Protein AF-S5ZYZ7-F1 (afdb_monomer)

Sequence (174 aa):
MQLLLIIIGGICSALFLYRSWHKNTEGIKLSDGTSETPDALNGMIEMQEYFFSEIQKGKKAVKFMHLFYQQDIMMIQSIFQSNGIPYKIENNHLPSVLTGYCVYGFNHADFYILRENYDEALNIVKEYAERKKSFENSKNPAKKIGDLITIITAAGYIPDKDETSGIVIFKPED

pLDDT: mean 76.08, std 17.2, range [34.19, 96.88]

Radius of gyration: 24.48 Å; Cα contacts (8 Å, |Δi|>4): 205; chains: 1; bounding box: 78×45×49 Å

Foldseek 3Di:
DVVVVVVVVVVVVVVVVVVVVVVPVPPPPPPPPPDDDPPVCVPQPPLQVVQVVVVVVVFDKFFWKKALALVLVVVLSVVCSVVSWRKDKDPSCLSVVDPDAADQDDRIIIIMTTPVCRVVSVVSVVVVQVVVLVVVCVVPVVDPQPACEAEDEDDDDDDDPPDRHRMYTYDGDD

Organism: NCBI:txid1291379

Solvent-accessible surface area (backbone atoms only — not comparable to full-atom values): 10142 Å² total; per-residue (Å²): 115,69,69,59,54,52,51,51,52,51,51,54,51,51,53,50,51,50,53,51,47,60,65,59,67,64,56,84,76,70,77,88,77,79,71,90,63,74,71,74,59,72,70,62,73,53,38,43,59,53,32,52,56,44,42,75,74,68,49,55,75,37,68,39,36,41,35,26,43,52,68,57,49,56,50,50,52,53,51,31,56,77,69,71,48,36,33,46,74,44,52,70,64,34,11,70,76,50,67,54,62,61,58,99,78,83,32,43,21,43,36,30,31,45,56,89,49,44,69,61,52,50,52,54,52,49,52,51,48,53,53,51,52,53,56,51,39,74,75,39,76,87,58,81,73,58,58,52,64,42,82,45,80,65,98,72,86,71,75,52,98,86,45,59,44,52,29,38,36,42,51,76,84,131

Secondary structure (DSSP, 8-state):
-HHHHHHHHHHHHHHHHHHHHHHHSS------S--S-GGGTTTS--HHHHHHHHHHTTPPEEEEEEE--HHHHHHHHHHHHHTT--EEEESTTHHHHS-SS--SS---EEEEEEGGGHHHHHHHHHHHHHHHHHHHHHH-TT-----SEEEEESS-----TT---SEEEEEPP-

Nearest PDB structures (foldseek):
  2hfv-assembly1_A  TM=7.185E-01  e=4.515E-01  Pseudomonas aeruginosa
  1yz6-assembly1_A  TM=4.630E-01  e=8.603E-01  Pyrococcus abyssi
  2ctk-assembly1_A  TM=4.739E-01  e=1.989E+00  Homo sapiens
  8om5-assembly1_B  TM=1.442E-01  e=9.346E+00  Homo sapiens

Structure (mmCIF, N/CA/C/O backbone):
data_AF-S5ZYZ7-F1
#
_entry.id   AF-S5ZYZ7-F1
#
loop_
_atom_site.group_PDB
_atom_site.id
_atom_site.type_symbol
_atom_site.label_atom_id
_atom_site.label_alt_id
_atom_site.label_comp_id
_atom_site.label_asym_id
_atom_site.label_entity_id
_atom_site.label_seq_id
_atom_site.pdbx_PDB_ins_code
_atom_site.Cartn_x
_atom_site.Cartn_y
_atom_site.Cartn_z
_atom_site.occupancy
_atom_site.B_iso_or_equiv
_atom_site.auth_seq_id
_atom_site.auth_comp_id
_atom_site.auth_asym_id
_atom_site.auth_atom_id
_atom_site.pdbx_PDB_model_num
ATOM 1 N N . MET A 1 1 ? 66.389 21.555 -15.388 1.00 60.38 1 MET A N 1
ATOM 2 C CA . MET A 1 1 ? 65.064 21.993 -15.889 1.00 60.38 1 MET A CA 1
ATOM 3 C C . MET A 1 1 ? 63.949 20.992 -15.563 1.00 60.38 1 MET A C 1
ATOM 5 O O . MET A 1 1 ? 62.948 21.409 -15.004 1.00 60.38 1 MET A O 1
ATOM 9 N N . GLN A 1 2 ? 64.127 19.684 -15.807 1.00 63.28 2 GLN A N 1
ATOM 10 C CA . GLN A 1 2 ? 63.120 18.650 -15.480 1.00 63.28 2 GLN A CA 1
ATOM 11 C C . GLN A 1 2 ? 62.782 18.533 -13.979 1.00 63.28 2 GLN A C 1
ATOM 13 O O . GLN A 1 2 ? 61.612 18.417 -13.634 1.00 63.28 2 GLN A O 1
ATOM 18 N N . LEU A 1 3 ? 63.771 18.645 -13.082 1.00 65.94 3 LEU A N 1
ATOM 19 C CA . LEU A 1 3 ? 63.537 18.553 -11.630 1.00 65.94 3 LEU A CA 1
ATOM 20 C C . LEU A 1 3 ? 62.622 19.677 -11.101 1.00 65.94 3 LEU A C 1
ATOM 22 O O . LEU A 1 3 ? 61.795 19.453 -10.224 1.00 65.94 3 LEU A O 1
ATOM 26 N N . LEU A 1 4 ? 62.739 20.878 -11.677 1.00 67.31 4 LEU A N 1
ATOM 27 C CA . LEU A 1 4 ? 61.956 22.050 -11.279 1.00 67.31 4 LEU A CA 1
ATOM 28 C C . LEU A 1 4 ? 60.476 21.893 -11.669 1.00 67.31 4 LEU A C 1
ATOM 30 O O . LEU A 1 4 ? 59.591 22.252 -10.901 1.00 67.31 4 LEU A O 1
ATOM 34 N N . LEU A 1 5 ? 60.210 21.298 -12.837 1.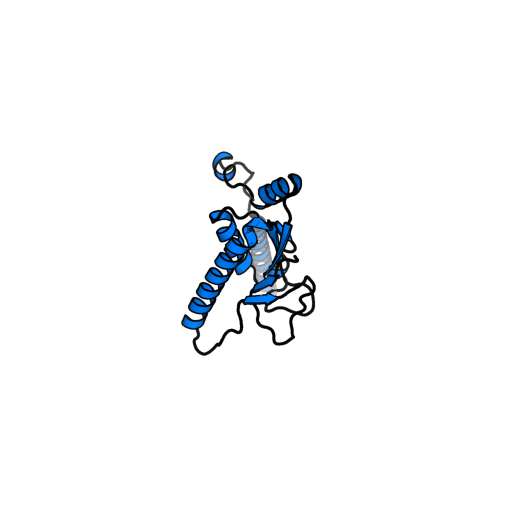00 67.00 5 LEU A N 1
ATOM 35 C CA . LEU A 1 5 ? 58.853 21.040 -13.330 1.00 67.00 5 LEU A CA 1
ATOM 36 C C . LEU A 1 5 ? 58.122 19.979 -12.496 1.00 67.00 5 LEU A C 1
ATOM 38 O O . LEU A 1 5 ? 56.925 20.115 -12.259 1.00 67.00 5 LEU A O 1
ATOM 42 N N . ILE A 1 6 ? 58.838 18.965 -11.998 1.00 73.31 6 ILE A N 1
ATOM 43 C CA . ILE A 1 6 ? 58.265 17.927 -11.124 1.00 73.31 6 ILE A CA 1
ATOM 44 C C . ILE A 1 6 ? 57.873 18.521 -9.765 1.00 73.31 6 ILE A C 1
ATOM 46 O O . ILE A 1 6 ? 56.785 18.243 -9.264 1.00 73.31 6 ILE A O 1
ATOM 50 N N . ILE A 1 7 ? 58.719 19.385 -9.196 1.00 74.75 7 ILE A N 1
ATOM 51 C CA . ILE A 1 7 ? 58.435 20.055 -7.919 1.00 74.75 7 ILE A CA 1
ATOM 52 C C . ILE A 1 7 ? 57.220 20.983 -8.058 1.00 74.75 7 ILE A C 1
ATOM 54 O O . ILE A 1 7 ? 56.316 20.937 -7.227 1.00 74.75 7 ILE A O 1
ATOM 58 N N . ILE A 1 8 ? 57.149 21.769 -9.138 1.00 74.94 8 ILE A N 1
ATOM 59 C CA . ILE A 1 8 ? 56.006 22.657 -9.404 1.00 74.94 8 ILE A CA 1
ATOM 60 C C . ILE A 1 8 ? 54.718 21.843 -9.609 1.00 74.94 8 ILE A C 1
ATOM 62 O O . ILE A 1 8 ? 53.693 22.166 -9.012 1.00 74.94 8 ILE A O 1
ATOM 66 N N . GLY A 1 9 ? 54.770 20.750 -10.377 1.00 76.06 9 GLY A N 1
ATOM 67 C CA . GLY A 1 9 ? 53.622 19.862 -10.582 1.00 76.06 9 GLY A CA 1
ATOM 68 C C . GLY A 1 9 ? 53.124 19.212 -9.286 1.00 76.06 9 GLY A C 1
ATOM 69 O O . GLY A 1 9 ? 51.914 19.147 -9.050 1.00 76.06 9 GLY A O 1
ATOM 70 N N . GLY A 1 10 ? 54.043 18.799 -8.409 1.00 76.56 10 GLY A N 1
ATOM 71 C CA . GLY A 1 10 ? 53.716 18.258 -7.088 1.00 76.56 10 GLY A CA 1
ATOM 72 C C . GLY A 1 10 ? 53.035 19.286 -6.183 1.00 76.56 10 GLY A C 1
ATOM 73 O O . GLY A 1 10 ? 52.007 18.986 -5.578 1.00 76.56 10 GLY A O 1
ATOM 74 N N . ILE A 1 11 ? 53.544 20.522 -6.155 1.00 81.44 11 ILE A N 1
ATOM 75 C CA . ILE A 1 11 ? 52.961 21.622 -5.371 1.00 81.44 11 ILE A CA 1
ATOM 76 C C . ILE A 1 11 ? 51.566 21.987 -5.894 1.00 81.44 11 ILE A C 1
ATOM 78 O O . ILE A 1 11 ? 50.637 22.136 -5.102 1.00 81.44 11 ILE A O 1
ATOM 82 N N . CYS A 1 12 ? 51.377 22.069 -7.214 1.00 79.38 12 CYS A N 1
ATOM 83 C CA . CYS A 1 12 ? 50.064 22.336 -7.804 1.00 79.38 12 CYS A CA 1
ATOM 84 C C . CYS A 1 12 ? 49.047 21.237 -7.468 1.00 79.38 12 CYS A C 1
ATOM 86 O O . CYS A 1 12 ? 47.905 21.545 -7.129 1.00 79.38 12 CYS A O 1
ATOM 88 N N . SER A 1 13 ? 49.468 19.972 -7.503 1.00 75.06 13 SER A N 1
ATOM 89 C CA . SER A 1 13 ? 48.609 18.828 -7.170 1.00 75.06 13 SER A CA 1
ATOM 90 C C . SER A 1 13 ? 48.228 18.820 -5.687 1.00 75.06 13 SER A C 1
ATOM 92 O O . SER A 1 13 ? 47.061 18.632 -5.350 1.00 75.06 13 SER A O 1
ATOM 94 N N . ALA A 1 14 ? 49.184 19.108 -4.797 1.00 79.19 14 ALA A N 1
ATOM 95 C CA . ALA A 1 14 ? 48.941 19.211 -3.361 1.00 79.19 14 ALA A CA 1
ATOM 96 C C . ALA A 1 14 ? 48.003 20.379 -3.014 1.00 79.19 14 ALA A C 1
ATOM 98 O O . ALA A 1 14 ? 47.083 20.210 -2.216 1.00 79.19 14 ALA A O 1
ATOM 99 N N . LEU A 1 15 ? 48.172 21.541 -3.655 1.00 81.00 15 LEU A N 1
ATOM 100 C CA . LEU A 1 15 ? 47.279 22.691 -3.479 1.00 81.00 15 LEU A CA 1
ATOM 101 C C . LEU A 1 15 ? 45.870 22.415 -4.014 1.00 81.00 15 LEU A C 1
ATOM 103 O O . LEU A 1 15 ? 44.890 22.842 -3.403 1.00 81.00 15 LEU A O 1
ATOM 107 N N . PHE A 1 16 ? 45.752 21.691 -5.129 1.00 77.00 16 PHE A N 1
ATOM 108 C CA . PHE A 1 16 ? 44.456 21.310 -5.686 1.00 77.00 16 PHE A CA 1
ATOM 109 C C . PHE A 1 16 ? 43.716 20.335 -4.765 1.00 77.00 16 PHE A C 1
ATOM 111 O O . PHE A 1 16 ? 42.540 20.547 -4.468 1.00 77.00 16 PHE A O 1
ATOM 118 N N . LEU A 1 17 ? 44.417 19.324 -4.242 1.00 75.62 17 LEU A N 1
ATOM 119 C CA . LEU A 1 17 ? 43.864 18.380 -3.271 1.00 75.62 17 LEU A CA 1
ATOM 120 C C . LEU A 1 17 ? 43.494 19.072 -1.956 1.00 75.62 17 LEU A C 1
ATOM 122 O O . LEU A 1 17 ? 42.389 18.866 -1.466 1.00 75.62 17 LEU A O 1
ATOM 126 N N . TYR A 1 18 ? 44.348 19.956 -1.433 1.00 76.50 18 TYR A N 1
ATOM 127 C CA . TYR A 1 18 ? 44.057 20.735 -0.226 1.00 76.50 18 TYR A CA 1
ATOM 128 C C . TYR A 1 18 ? 42.819 21.619 -0.407 1.00 76.50 18 TYR A C 1
ATOM 130 O O . TYR A 1 18 ? 41.925 21.621 0.435 1.00 76.50 18 TYR A O 1
ATOM 138 N N . ARG A 1 19 ? 42.707 22.316 -1.545 1.00 74.56 19 ARG A N 1
ATOM 139 C CA . ARG A 1 19 ? 41.549 23.164 -1.858 1.00 74.56 19 ARG A CA 1
ATOM 140 C C . ARG A 1 19 ? 40.272 22.351 -2.074 1.00 74.56 19 ARG A C 1
ATOM 142 O O . ARG A 1 19 ? 39.201 22.800 -1.674 1.00 74.56 19 ARG A O 1
ATOM 149 N N . SER A 1 20 ? 40.370 21.178 -2.697 1.00 68.56 20 SER A N 1
ATOM 150 C CA . SER A 1 20 ? 39.233 20.270 -2.876 1.00 68.56 20 SER A CA 1
ATOM 151 C C . SER A 1 20 ? 38.774 19.673 -1.548 1.00 68.56 20 SER A C 1
ATOM 153 O O . SER A 1 20 ? 37.574 19.539 -1.332 1.00 68.56 20 SER A O 1
ATOM 155 N N . TRP A 1 21 ? 39.706 19.349 -0.650 1.00 64.88 21 TRP A N 1
ATOM 156 C CA . TRP A 1 21 ? 39.387 18.858 0.686 1.00 64.88 21 TRP A CA 1
ATOM 157 C C . TRP A 1 21 ? 38.728 19.954 1.526 1.00 64.88 21 TRP A C 1
ATOM 159 O O . TRP A 1 21 ? 37.680 19.703 2.103 1.00 64.88 21 TRP A O 1
ATOM 169 N N . HIS A 1 22 ? 39.234 21.193 1.473 1.00 65.81 22 HIS A N 1
ATOM 170 C CA . HIS A 1 22 ? 38.647 22.332 2.190 1.00 65.81 22 HIS A CA 1
ATOM 171 C C . HIS A 1 22 ? 37.256 22.745 1.680 1.00 65.81 22 HIS A C 1
ATOM 173 O O . HIS A 1 22 ? 36.440 23.235 2.453 1.00 65.81 22 HIS A O 1
ATOM 179 N N . LYS A 1 23 ? 36.974 22.536 0.386 1.00 59.59 23 LYS A N 1
ATOM 180 C CA . LYS A 1 23 ? 35.631 22.719 -0.190 1.00 59.59 23 LYS A CA 1
ATOM 181 C C . LYS A 1 23 ? 34.647 21.611 0.204 1.00 59.59 23 LYS A C 1
ATOM 183 O O . LYS A 1 23 ? 33.451 21.855 0.159 1.00 59.59 23 LYS A O 1
ATOM 188 N N . ASN A 1 24 ? 35.139 20.423 0.564 1.00 56.31 24 ASN A N 1
ATOM 189 C CA . ASN A 1 24 ? 34.321 19.275 0.976 1.00 56.31 24 ASN A CA 1
ATOM 190 C C . ASN A 1 24 ? 34.245 19.085 2.501 1.00 56.31 24 ASN A C 1
ATOM 192 O O . ASN A 1 24 ? 33.436 18.283 2.961 1.00 56.31 24 ASN A O 1
ATOM 196 N N . THR A 1 25 ? 35.067 19.782 3.294 1.00 51.44 25 THR A N 1
ATOM 197 C CA . THR A 1 25 ? 34.974 19.792 4.765 1.00 51.44 25 THR A CA 1
ATOM 198 C C . THR A 1 25 ? 33.994 20.828 5.304 1.00 51.44 25 THR A C 1
ATOM 200 O O . THR A 1 25 ? 33.625 20.751 6.475 1.00 51.44 25 THR A O 1
ATOM 203 N N . GLU A 1 26 ? 33.483 21.728 4.463 1.00 56.47 26 GLU A N 1
ATOM 204 C CA . GLU A 1 26 ? 32.199 22.382 4.716 1.00 56.47 26 GLU A CA 1
ATOM 205 C C . GLU A 1 26 ? 31.089 21.360 4.453 1.00 56.47 26 GLU A C 1
ATOM 207 O O . GLU A 1 26 ? 30.392 21.388 3.441 1.00 56.47 26 GLU A O 1
ATOM 212 N N . GLY A 1 27 ? 30.976 20.388 5.362 1.00 48.75 27 GLY A N 1
ATOM 213 C CA . GLY A 1 27 ? 29.833 19.492 5.401 1.00 48.75 27 GLY A CA 1
ATOM 214 C C . GLY A 1 27 ? 28.545 20.312 5.375 1.00 48.75 27 GLY A C 1
ATOM 215 O O . GLY A 1 27 ? 28.497 21.432 5.890 1.00 48.75 27 GLY A O 1
ATOM 216 N N . ILE A 1 28 ? 27.498 19.756 4.767 1.00 52.94 28 ILE A N 1
ATOM 217 C CA . ILE A 1 28 ? 26.154 20.326 4.836 1.00 52.94 28 ILE A CA 1
ATOM 218 C C . ILE A 1 28 ? 25.851 20.536 6.321 1.00 52.94 28 ILE A C 1
ATOM 220 O O . ILE A 1 28 ? 25.695 19.566 7.065 1.00 52.94 28 ILE A O 1
ATOM 224 N N . LYS A 1 29 ? 25.805 21.795 6.770 1.00 50.41 29 LYS A N 1
ATOM 225 C CA . LYS A 1 29 ? 25.217 22.120 8.065 1.00 50.41 29 LYS A CA 1
ATOM 226 C C . LYS A 1 29 ? 23.753 21.730 7.953 1.00 50.41 29 LYS A C 1
ATOM 228 O O . LYS A 1 29 ? 22.962 22.447 7.344 1.00 50.41 29 LYS A O 1
ATOM 233 N N . LEU A 1 30 ? 23.411 20.564 8.493 1.00 47.03 30 LEU A N 1
ATOM 234 C CA . LEU A 1 30 ? 22.034 20.270 8.845 1.00 47.03 30 LEU A CA 1
ATOM 235 C C . LEU A 1 30 ? 21.595 21.416 9.758 1.00 47.03 30 LEU A C 1
ATOM 237 O O . LEU A 1 30 ? 22.316 21.758 10.698 1.00 47.03 30 LEU A O 1
ATOM 241 N N . SER A 1 31 ? 20.495 22.072 9.387 1.00 53.03 31 SER A N 1
ATOM 242 C CA . SER A 1 31 ? 19.867 23.137 10.170 1.00 53.03 31 SER A CA 1
ATOM 243 C C . SER A 1 31 ? 19.890 22.764 11.655 1.00 53.03 31 SER A C 1
ATOM 245 O O . SER A 1 31 ? 19.566 21.629 12.004 1.00 53.03 31 SER A O 1
ATOM 247 N N . ASP A 1 32 ? 20.293 23.695 12.521 1.00 52.09 32 ASP A N 1
ATOM 248 C CA . ASP A 1 32 ? 20.459 23.476 13.966 1.00 52.09 32 ASP A CA 1
ATOM 249 C C . ASP A 1 32 ? 19.132 23.316 14.733 1.00 52.09 32 ASP A C 1
ATOM 251 O O . ASP A 1 32 ? 19.086 23.481 15.948 1.00 52.09 32 ASP A O 1
ATOM 255 N N . GLY A 1 33 ? 18.047 22.974 14.035 1.00 52.91 33 GLY A N 1
ATOM 256 C CA . GLY A 1 33 ? 16.731 22.801 14.634 1.00 52.91 33 GLY A CA 1
ATOM 257 C C . GLY A 1 33 ? 16.042 24.112 15.008 1.00 52.91 33 GLY A C 1
ATOM 258 O O . GLY A 1 33 ? 15.017 24.065 15.680 1.00 52.91 33 GLY A O 1
ATOM 259 N N . THR A 1 34 ? 16.542 25.266 14.556 1.00 50.59 34 THR A N 1
ATOM 260 C CA . THR A 1 34 ? 15.915 26.571 14.814 1.00 50.59 34 THR A CA 1
ATOM 261 C C . THR A 1 34 ? 15.377 27.204 13.529 1.00 50.59 34 THR A C 1
ATOM 263 O O . THR A 1 34 ? 15.730 28.319 13.157 1.00 50.59 34 THR A O 1
ATOM 266 N N . SER A 1 35 ? 14.507 26.487 12.812 1.00 46.97 35 SER A N 1
ATOM 267 C CA . SER A 1 35 ? 13.570 27.127 11.883 1.00 46.97 35 SER A CA 1
ATOM 268 C C . SER A 1 35 ? 12.245 27.340 12.599 1.00 46.97 35 SER A C 1
ATOM 270 O O . SER A 1 35 ? 11.630 26.396 13.092 1.00 46.97 35 SER A O 1
ATOM 272 N N . GLU A 1 36 ? 11.846 28.601 12.668 1.00 46.66 36 GLU A N 1
ATOM 273 C CA . GLU A 1 36 ? 10.607 29.073 13.260 1.00 46.66 36 GLU A CA 1
ATOM 274 C C . GLU A 1 36 ? 9.375 28.303 12.747 1.00 46.66 36 GLU A C 1
ATOM 276 O O . GLU A 1 36 ? 9.245 28.002 11.560 1.00 46.66 36 GLU A O 1
ATOM 281 N N . THR A 1 37 ? 8.454 28.071 13.690 1.00 40.31 37 THR A N 1
ATOM 282 C CA . THR A 1 37 ? 7.140 27.397 13.633 1.00 40.31 37 THR A CA 1
ATOM 283 C C . THR A 1 37 ? 7.120 25.872 13.859 1.00 40.31 37 THR A C 1
ATOM 285 O O . THR A 1 37 ? 6.952 25.091 12.926 1.00 40.31 37 THR A O 1
ATOM 288 N N . PRO A 1 38 ? 7.137 25.428 15.135 1.00 45.16 38 PRO A N 1
ATOM 289 C CA . PRO A 1 38 ? 6.676 24.087 15.515 1.00 45.16 38 PRO A CA 1
ATOM 290 C C . PRO A 1 38 ? 5.214 23.838 15.100 1.00 45.16 38 PRO A C 1
ATOM 292 O O . PRO A 1 38 ? 4.821 22.703 14.855 1.00 45.16 38 PRO A O 1
ATOM 295 N N . ASP A 1 39 ? 4.414 24.902 14.973 1.00 40.62 39 ASP A N 1
ATOM 296 C CA . ASP A 1 39 ? 2.964 24.820 14.767 1.00 40.62 39 ASP A CA 1
ATOM 297 C C . ASP A 1 39 ? 2.524 24.518 13.326 1.00 40.62 39 ASP A C 1
ATOM 299 O O . ASP A 1 39 ? 1.385 24.106 13.120 1.00 40.62 39 ASP A O 1
ATOM 303 N N . ALA A 1 40 ? 3.401 24.657 12.324 1.00 40.38 40 ALA A N 1
ATOM 304 C CA . ALA A 1 40 ? 3.064 24.297 10.942 1.00 40.38 40 ALA A CA 1
ATOM 305 C C . ALA A 1 40 ? 3.177 22.782 10.678 1.00 40.38 40 ALA A C 1
ATOM 307 O O . ALA A 1 40 ? 2.498 22.260 9.795 1.00 40.38 40 ALA A O 1
ATOM 308 N N . LEU A 1 41 ? 4.002 22.073 11.461 1.00 40.12 41 LEU A N 1
ATOM 309 C CA . LEU A 1 41 ? 4.162 20.616 11.384 1.00 40.12 41 LEU A CA 1
ATOM 310 C C . LEU A 1 41 ? 3.259 19.874 12.387 1.00 40.12 41 LEU A C 1
ATOM 312 O O . LEU A 1 41 ? 2.873 18.738 12.136 1.00 40.12 41 LEU A O 1
ATOM 316 N N . ASN A 1 42 ? 2.845 20.544 13.469 1.00 34.19 42 ASN A N 1
ATOM 317 C CA . ASN A 1 42 ? 1.971 20.015 14.530 1.00 34.19 42 ASN A CA 1
ATOM 318 C C . ASN A 1 42 ? 0.560 19.602 14.047 1.00 34.19 42 ASN A C 1
ATOM 320 O O . ASN A 1 42 ? -0.195 18.974 14.784 1.00 34.19 42 ASN A O 1
ATOM 324 N N . GLY A 1 43 ? 0.177 19.989 12.823 1.00 37.38 43 GLY A N 1
ATOM 325 C CA . GLY A 1 43 ? -1.111 19.660 12.201 1.00 37.38 43 GLY A CA 1
ATOM 326 C C . GLY A 1 43 ? -1.078 18.473 11.232 1.00 37.38 43 GLY A C 1
ATOM 327 O O . GLY A 1 43 ? -2.138 17.997 10.823 1.00 37.38 43 GLY A O 1
ATOM 328 N N . MET A 1 44 ? 0.104 17.970 10.856 1.00 43.62 44 MET A N 1
ATOM 329 C CA . MET A 1 44 ? 0.201 16.686 10.165 1.00 43.62 44 MET A CA 1
ATOM 330 C C . MET A 1 44 ? 0.103 15.602 11.228 1.00 43.62 44 MET A C 1
ATOM 332 O O . MET A 1 44 ? 1.106 15.200 11.802 1.00 43.62 44 MET A O 1
ATOM 336 N N . ILE A 1 45 ? -1.114 15.118 11.484 1.00 54.47 45 ILE A N 1
ATOM 337 C CA . ILE A 1 45 ? -1.274 13.815 12.129 1.00 54.47 45 ILE A CA 1
ATOM 338 C C . ILE A 1 45 ? -0.422 12.843 11.313 1.00 54.47 45 ILE A C 1
ATOM 340 O O . ILE A 1 45 ? -0.717 12.597 10.136 1.00 54.47 45 ILE A O 1
ATOM 344 N N . GLU A 1 46 ? 0.652 12.322 11.907 1.00 78.12 46 GLU A N 1
ATOM 345 C CA . GLU A 1 46 ? 1.364 11.199 11.326 1.00 78.12 46 GLU A CA 1
ATOM 346 C C . GLU A 1 46 ? 0.343 10.062 11.252 1.00 78.12 46 GLU A C 1
ATOM 348 O O . GLU A 1 46 ? -0.054 9.486 12.264 1.00 78.12 46 GLU A O 1
ATOM 353 N N . MET A 1 47 ? -0.155 9.762 10.048 1.00 89.69 47 MET A N 1
ATOM 354 C CA . MET A 1 47 ? -1.221 8.767 9.840 1.00 89.69 47 MET A CA 1
ATOM 355 C C . MET A 1 47 ? -0.864 7.393 10.417 1.00 89.69 47 MET A C 1
ATOM 357 O O . MET A 1 47 ? -1.747 6.586 10.707 1.00 89.69 47 MET A O 1
ATOM 361 N N . GLN A 1 48 ? 0.428 7.157 10.630 1.00 90.00 48 GLN A N 1
ATOM 362 C CA . GLN A 1 48 ? 0.968 6.001 11.319 1.00 90.00 48 GLN A CA 1
ATOM 363 C C . GLN A 1 48 ? 0.760 6.027 12.838 1.00 90.00 48 GLN A C 1
ATOM 365 O O . GLN A 1 48 ? 0.394 5.001 13.409 1.00 90.00 48 GLN A O 1
ATOM 370 N N . GLU A 1 49 ? 0.907 7.172 13.502 1.00 91.44 49 GLU A N 1
ATOM 371 C CA . GLU A 1 49 ? 0.523 7.315 14.910 1.00 91.44 49 GLU A CA 1
ATOM 372 C C . GLU A 1 49 ? -0.985 7.130 15.084 1.00 91.44 49 GLU A C 1
ATOM 374 O O . GLU A 1 49 ? -1.423 6.387 15.967 1.00 91.44 49 GLU A O 1
ATOM 379 N N . TYR A 1 50 ? -1.784 7.731 14.193 1.00 93.31 50 TYR A N 1
ATOM 380 C CA . TYR A 1 50 ? -3.234 7.548 14.208 1.00 93.31 50 TYR A CA 1
ATOM 381 C C . TYR A 1 50 ? -3.605 6.075 14.022 1.00 93.31 50 TYR A C 1
ATOM 383 O O . TYR A 1 50 ? -4.354 5.533 14.836 1.00 93.31 50 TYR A O 1
ATOM 391 N N . PHE A 1 51 ? -2.992 5.395 13.047 1.00 95.44 51 PHE A N 1
ATOM 392 C CA . PHE A 1 51 ? -3.126 3.953 12.855 1.00 95.44 51 PHE A CA 1
ATOM 393 C C . PHE A 1 51 ? -2.867 3.180 14.154 1.00 95.44 51 PHE A C 1
ATOM 395 O O . PHE A 1 51 ? -3.721 2.406 14.584 1.00 95.44 51 PHE A O 1
ATOM 402 N N . PHE A 1 52 ? -1.734 3.408 14.829 1.00 94.62 52 PHE A N 1
ATOM 403 C CA . PHE A 1 52 ? -1.425 2.700 16.074 1.00 94.62 52 PHE A CA 1
ATOM 404 C C . PHE A 1 52 ? -2.421 3.007 17.195 1.00 94.62 52 PHE A C 1
ATOM 406 O O . PHE A 1 52 ? -2.817 2.091 17.918 1.00 94.62 52 PHE A O 1
ATOM 413 N N . SER A 1 53 ? -2.867 4.260 17.318 1.00 95.12 53 SER A N 1
ATOM 414 C CA . SER A 1 53 ? -3.867 4.655 18.316 1.00 95.12 53 SER A CA 1
ATOM 415 C C . SER A 1 53 ? -5.204 3.933 18.114 1.00 95.12 53 SER A C 1
ATOM 417 O O . SER A 1 53 ? -5.845 3.512 19.074 1.00 95.12 53 SER A O 1
ATOM 419 N N . GLU A 1 54 ? -5.606 3.726 16.863 1.00 96.38 54 GLU A N 1
ATOM 420 C CA . GLU A 1 54 ? -6.846 3.048 16.501 1.00 96.38 54 GLU A CA 1
ATOM 421 C C . GLU A 1 54 ? -6.759 1.532 16.738 1.00 96.38 54 GLU A C 1
ATOM 423 O O . GLU A 1 54 ? -7.710 0.924 17.236 1.00 96.38 54 GLU A O 1
ATOM 428 N N . ILE A 1 55 ? -5.596 0.924 16.486 1.00 95.44 55 ILE A N 1
ATOM 429 C CA . ILE A 1 55 ? -5.336 -0.477 16.851 1.00 95.44 55 ILE A CA 1
ATOM 430 C C . ILE A 1 55 ? -5.390 -0.678 18.368 1.00 95.44 55 ILE A C 1
ATOM 432 O O . ILE A 1 55 ? -5.991 -1.646 18.833 1.00 95.44 55 ILE A O 1
ATOM 436 N N . GLN A 1 56 ? -4.835 0.244 19.161 1.00 95.44 56 GLN A N 1
ATOM 437 C CA . GLN A 1 56 ? -4.917 0.180 20.628 1.00 95.44 56 GLN A CA 1
ATOM 438 C C . GLN A 1 56 ? -6.361 0.260 21.147 1.00 95.44 56 GLN A C 1
ATOM 440 O O . GLN A 1 56 ? -6.671 -0.317 22.187 1.00 95.44 56 GLN A O 1
ATOM 445 N N . LYS A 1 57 ? -7.261 0.918 20.406 1.00 96.88 57 LYS A N 1
ATOM 446 C CA . LYS A 1 57 ? -8.707 0.957 20.690 1.00 96.88 57 LYS A CA 1
ATOM 447 C C . LYS A 1 57 ? -9.447 -0.319 20.263 1.00 96.88 57 LYS A C 1
ATOM 449 O O . LYS A 1 57 ? -10.658 -0.404 20.444 1.00 96.88 57 LYS A O 1
ATOM 454 N N . GLY A 1 58 ? -8.744 -1.304 19.704 1.00 95.81 58 GLY A N 1
ATOM 455 C CA . GLY A 1 58 ? -9.299 -2.595 19.300 1.00 95.81 58 GLY A CA 1
ATOM 456 C C . GLY A 1 58 ? -9.720 -2.687 17.833 1.00 95.81 58 GLY A C 1
ATOM 457 O O . GLY A 1 58 ? -10.332 -3.686 17.453 1.00 95.81 58 GLY A O 1
ATOM 458 N N . LYS A 1 59 ? -9.406 -1.694 16.985 1.00 96.25 59 LYS A N 1
ATOM 459 C CA . LYS A 1 59 ? -9.648 -1.825 15.539 1.00 96.25 59 LYS A CA 1
ATOM 460 C C . LYS A 1 59 ? -8.733 -2.892 14.925 1.00 96.25 59 LYS A C 1
ATOM 462 O O . LYS A 1 59 ? -7.610 -3.111 15.373 1.00 96.25 59 LYS A O 1
ATOM 467 N N . LYS A 1 60 ? -9.217 -3.571 13.878 1.00 95.56 60 LYS A N 1
ATOM 468 C CA . LYS A 1 60 ? -8.480 -4.640 13.178 1.00 95.56 60 LYS A CA 1
ATOM 469 C C . LYS A 1 60 ? -7.565 -4.035 12.108 1.00 95.56 60 LYS A C 1
ATOM 471 O O . LYS A 1 60 ? -8.051 -3.346 11.213 1.00 95.56 60 LYS A O 1
ATOM 476 N N . ALA A 1 61 ? -6.268 -4.330 12.166 1.00 94.62 61 ALA A N 1
ATOM 477 C CA . ALA A 1 61 ? -5.333 -4.077 11.068 1.00 94.62 61 ALA A CA 1
ATOM 478 C C . ALA A 1 61 ? -5.432 -5.183 10.013 1.00 94.62 61 ALA A C 1
ATOM 480 O O . ALA A 1 61 ? -5.640 -6.349 10.350 1.00 94.62 61 ALA A O 1
ATOM 481 N N . VAL A 1 62 ? -5.199 -4.835 8.750 1.00 93.75 62 VAL A N 1
ATOM 482 C CA . VAL A 1 62 ? -4.978 -5.805 7.672 1.00 93.75 62 VAL A CA 1
ATOM 483 C C . VAL A 1 62 ? -3.743 -5.439 6.867 1.00 93.75 62 VAL A C 1
ATOM 485 O O . VAL A 1 62 ? -3.466 -4.260 6.640 1.00 93.75 62 VAL A O 1
ATOM 488 N N . LYS A 1 63 ? -3.009 -6.461 6.414 1.00 92.62 63 LYS A N 1
ATOM 489 C CA . LYS A 1 63 ? -1.990 -6.291 5.380 1.00 92.62 63 LYS A CA 1
ATOM 490 C C . LYS A 1 63 ? -2.705 -5.982 4.071 1.00 92.62 63 LYS A C 1
ATOM 492 O O . LYS A 1 63 ? -3.570 -6.744 3.653 1.00 92.62 63 LYS A O 1
ATOM 497 N N . PHE A 1 64 ? -2.379 -4.849 3.468 1.00 93.69 64 PHE A N 1
ATOM 498 C CA . PHE A 1 64 ? -3.132 -4.304 2.347 1.00 93.69 64 PHE A CA 1
ATOM 499 C C . PHE A 1 64 ? -2.404 -4.457 1.025 1.00 93.69 64 PHE A C 1
ATOM 501 O O . PHE A 1 64 ? -3.000 -4.950 0.074 1.00 93.69 64 PHE A O 1
ATOM 508 N N . MET A 1 65 ? -1.127 -4.079 0.948 1.00 92.94 65 MET A N 1
ATOM 509 C CA . MET A 1 65 ? -0.396 -4.168 -0.316 1.00 92.94 65 MET A CA 1
ATOM 510 C C . MET A 1 65 ? 1.121 -4.259 -0.158 1.00 92.94 65 MET A C 1
ATOM 512 O O . MET A 1 65 ? 1.678 -3.900 0.882 1.00 92.94 65 MET A O 1
ATOM 516 N N . HIS A 1 66 ? 1.772 -4.701 -1.232 1.00 90.44 66 HIS A N 1
ATOM 517 C CA . HIS A 1 66 ? 3.199 -4.549 -1.487 1.00 90.44 66 HIS A CA 1
ATOM 518 C C . HIS A 1 66 ? 3.445 -3.484 -2.547 1.00 90.44 66 HIS A C 1
ATOM 520 O O . HIS A 1 66 ? 2.775 -3.467 -3.584 1.00 90.44 66 HIS A O 1
ATOM 526 N N . LEU A 1 67 ? 4.448 -2.642 -2.297 1.00 88.25 67 LEU A N 1
ATOM 527 C CA . LEU A 1 67 ? 4.978 -1.685 -3.265 1.00 88.25 67 LEU A CA 1
ATOM 528 C C . LEU A 1 67 ? 6.473 -1.913 -3.481 1.00 88.25 67 LEU A C 1
ATOM 530 O O . LEU A 1 67 ? 7.229 -2.047 -2.522 1.00 88.25 67 LEU A O 1
ATOM 534 N N . PHE A 1 68 ? 6.892 -1.901 -4.745 1.00 85.00 68 PHE A N 1
ATOM 535 C CA . PHE A 1 68 ? 8.263 -2.227 -5.167 1.00 85.00 68 PHE A CA 1
ATOM 536 C C . PHE A 1 68 ? 9.082 -1.003 -5.595 1.00 85.00 68 PHE A C 1
ATOM 538 O O . PHE A 1 68 ? 10.287 -1.100 -5.819 1.00 85.00 68 PHE A O 1
ATOM 545 N N . TYR A 1 69 ? 8.444 0.168 -5.696 1.00 84.06 69 TYR A N 1
ATOM 546 C CA . TYR A 1 69 ? 9.076 1.405 -6.150 1.00 84.06 69 TYR A CA 1
ATOM 547 C C . TYR A 1 69 ? 8.919 2.523 -5.120 1.00 84.06 69 TYR A C 1
ATOM 549 O O . TYR A 1 69 ? 7.807 2.834 -4.698 1.00 84.06 69 TYR A O 1
ATOM 557 N N . GLN A 1 70 ? 10.023 3.202 -4.788 1.00 84.94 70 GLN A N 1
ATOM 558 C CA . GLN A 1 70 ? 10.023 4.306 -3.817 1.00 84.94 70 GLN A CA 1
ATOM 559 C C . GLN A 1 70 ? 9.051 5.437 -4.186 1.00 84.94 70 GLN A C 1
ATOM 561 O O . GLN A 1 70 ? 8.406 6.020 -3.320 1.00 84.94 70 GLN A O 1
ATOM 566 N N . GLN A 1 71 ? 8.933 5.739 -5.480 1.00 86.88 71 GLN A N 1
ATOM 567 C CA . GLN A 1 71 ? 8.030 6.778 -5.978 1.00 86.88 71 GLN A CA 1
ATOM 568 C C . GLN A 1 71 ? 6.562 6.432 -5.709 1.00 86.88 71 GLN A C 1
ATOM 570 O O . GLN A 1 71 ? 5.789 7.306 -5.319 1.00 86.88 71 GLN A O 1
ATOM 575 N N . ASP A 1 72 ? 6.194 5.160 -5.869 1.00 89.44 72 ASP A N 1
ATOM 576 C CA . ASP A 1 72 ? 4.831 4.689 -5.627 1.00 89.44 72 ASP A CA 1
ATOM 577 C C . ASP A 1 72 ? 4.505 4.766 -4.134 1.00 89.44 72 ASP A C 1
ATOM 579 O O . ASP A 1 72 ? 3.419 5.203 -3.764 1.00 89.44 72 ASP A O 1
ATOM 583 N N . ILE A 1 73 ? 5.472 4.438 -3.270 1.00 90.81 73 ILE A N 1
ATOM 584 C CA . ILE A 1 73 ? 5.330 4.553 -1.812 1.00 90.81 73 ILE A CA 1
ATOM 585 C C . ILE A 1 73 ? 5.041 5.997 -1.412 1.00 90.81 73 ILE A C 1
ATOM 587 O O . ILE A 1 73 ? 4.036 6.255 -0.753 1.00 90.81 73 ILE A O 1
ATOM 591 N N . MET A 1 74 ? 5.870 6.942 -1.864 1.00 90.81 74 MET A N 1
ATOM 592 C CA . MET A 1 74 ? 5.695 8.362 -1.549 1.00 90.81 74 MET A CA 1
ATOM 593 C C . MET A 1 74 ? 4.346 8.895 -2.042 1.00 90.81 74 MET A C 1
ATOM 595 O O . MET A 1 74 ? 3.674 9.647 -1.335 1.00 90.81 74 MET A O 1
ATOM 599 N N . MET A 1 75 ? 3.934 8.493 -3.247 1.00 93.62 75 MET A N 1
ATOM 600 C CA . MET A 1 75 ? 2.676 8.947 -3.825 1.00 93.62 75 MET A CA 1
ATOM 601 C C . MET A 1 75 ? 1.471 8.381 -3.071 1.00 93.62 75 MET A C 1
ATOM 603 O O . MET A 1 75 ? 0.570 9.139 -2.719 1.00 93.62 75 MET A O 1
ATOM 607 N N . ILE A 1 76 ? 1.455 7.078 -2.770 1.00 94.44 76 ILE A N 1
ATOM 608 C CA . ILE A 1 76 ? 0.350 6.483 -2.011 1.00 94.44 76 ILE A CA 1
ATOM 609 C C . ILE A 1 76 ? 0.294 7.036 -0.584 1.00 94.44 76 ILE A C 1
ATOM 611 O O . ILE A 1 76 ? -0.800 7.347 -0.125 1.00 94.44 76 ILE A O 1
ATOM 615 N N . GLN A 1 77 ? 1.430 7.240 0.093 1.00 94.00 77 GLN A N 1
ATOM 616 C CA . GLN A 1 77 ? 1.459 7.898 1.407 1.00 94.00 77 GLN A CA 1
ATOM 617 C C . GLN A 1 77 ? 0.768 9.262 1.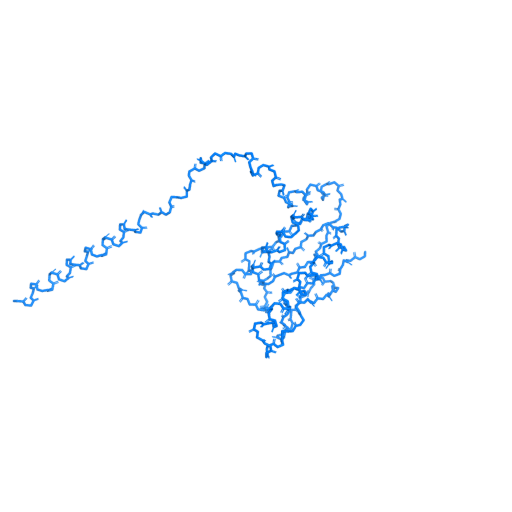369 1.00 94.00 77 GLN A C 1
ATOM 619 O O . GLN A 1 77 ? -0.116 9.533 2.180 1.00 94.00 77 GLN A O 1
ATOM 624 N N . SER A 1 78 ? 1.128 10.097 0.390 1.00 92.81 78 SER A N 1
ATOM 625 C CA . SER A 1 78 ? 0.527 11.419 0.219 1.00 92.81 78 SER A CA 1
ATOM 626 C C . SER A 1 78 ? -0.978 11.333 -0.050 1.00 92.81 78 SER A C 1
ATOM 628 O O . SER A 1 78 ? -1.757 12.058 0.571 1.00 92.81 78 SER A O 1
ATOM 630 N N . ILE A 1 79 ? -1.405 10.413 -0.921 1.00 94.94 79 ILE A N 1
ATOM 631 C CA . ILE A 1 79 ? -2.824 10.222 -1.229 1.00 94.94 79 ILE A CA 1
ATOM 632 C C . ILE A 1 79 ? -3.584 9.743 0.013 1.00 94.94 79 ILE A C 1
ATOM 634 O O . ILE A 1 79 ? -4.614 10.324 0.348 1.00 94.94 79 ILE A O 1
ATOM 638 N N . PHE A 1 80 ? -3.086 8.737 0.730 1.00 95.31 80 PHE A N 1
ATOM 639 C CA . PHE A 1 80 ? -3.729 8.227 1.942 1.00 95.31 80 PHE A CA 1
ATOM 640 C C . PHE A 1 80 ? -3.828 9.301 3.018 1.00 95.31 80 PHE A C 1
ATOM 642 O O . PHE A 1 80 ? -4.897 9.482 3.593 1.00 95.31 80 PHE A O 1
ATOM 649 N N . GLN A 1 81 ? -2.766 10.079 3.219 1.00 93.31 81 GLN A N 1
ATOM 650 C CA . GLN A 1 81 ? -2.789 11.200 4.148 1.00 93.31 81 GLN A CA 1
ATOM 651 C C . GLN A 1 81 ? -3.839 12.247 3.763 1.00 93.31 81 GLN A C 1
ATOM 653 O O . GLN A 1 81 ? -4.585 12.700 4.627 1.00 93.31 81 GLN A O 1
ATOM 658 N N . SER A 1 82 ? -3.954 12.590 2.476 1.00 93.12 82 SER A N 1
ATOM 659 C CA . SER A 1 82 ? -4.967 13.545 2.001 1.00 93.12 82 SER A CA 1
ATOM 660 C C . SER A 1 82 ? -6.410 13.037 2.125 1.00 93.12 82 SER A C 1
ATOM 662 O O . SER A 1 82 ? -7.321 13.848 2.256 1.00 93.12 82 SER A O 1
ATOM 664 N N . ASN A 1 83 ? -6.615 11.715 2.121 1.00 93.31 83 ASN A N 1
ATOM 665 C CA . ASN A 1 83 ? -7.925 11.077 2.293 1.00 93.31 83 ASN A CA 1
ATOM 666 C C . ASN A 1 83 ? -8.181 10.632 3.744 1.00 93.31 83 ASN A C 1
ATOM 668 O O . ASN A 1 83 ? -9.191 9.999 4.022 1.00 93.31 83 ASN A O 1
ATOM 672 N N . GLY A 1 84 ? -7.281 10.946 4.684 1.00 94.00 84 GLY A N 1
ATOM 673 C CA . GLY A 1 84 ? -7.441 10.564 6.088 1.00 94.00 84 GLY A CA 1
ATOM 674 C C . GLY A 1 84 ? -7.421 9.051 6.328 1.00 94.00 84 GLY A C 1
ATOM 675 O O . GLY A 1 84 ? -8.049 8.584 7.274 1.00 94.00 84 GLY A O 1
ATOM 676 N N . ILE A 1 85 ? -6.716 8.288 5.487 1.00 96.00 85 ILE A N 1
ATOM 677 C CA . ILE A 1 85 ? -6.570 6.836 5.628 1.00 96.00 85 ILE A CA 1
ATOM 678 C C . ILE A 1 85 ? -5.349 6.540 6.511 1.00 96.00 85 ILE A C 1
ATOM 680 O O . ILE A 1 85 ? -4.217 6.703 6.045 1.00 96.00 85 ILE A O 1
ATOM 684 N N . PRO A 1 86 ? -5.529 6.083 7.765 1.00 95.69 86 PRO A N 1
ATOM 685 C CA . PRO A 1 86 ? -4.426 5.618 8.600 1.00 95.69 86 PRO A CA 1
ATOM 686 C C . PRO A 1 86 ? -3.712 4.404 8.003 1.00 95.69 86 PRO A C 1
ATOM 688 O O . PRO A 1 86 ? -4.343 3.428 7.585 1.00 95.69 86 PRO A O 1
ATOM 691 N N . TYR A 1 87 ? -2.380 4.430 8.041 1.00 95.31 87 TYR A N 1
ATOM 692 C CA . TYR A 1 87 ? -1.543 3.352 7.525 1.00 95.31 87 TYR A CA 1
ATOM 693 C C . TYR A 1 87 ? -0.287 3.129 8.367 1.00 95.31 87 TYR A C 1
ATOM 695 O O . TYR A 1 87 ? 0.230 4.045 8.994 1.00 95.31 87 TYR A O 1
ATOM 703 N N . LYS A 1 88 ? 0.270 1.921 8.303 1.00 94.69 88 LYS A N 1
ATOM 704 C CA . LYS A 1 88 ? 1.624 1.592 8.768 1.00 94.69 88 LYS A CA 1
ATOM 705 C C . LYS A 1 88 ? 2.415 1.023 7.600 1.00 94.69 88 LYS A C 1
ATOM 707 O O . LYS A 1 88 ? 1.884 0.217 6.838 1.00 94.69 88 LYS A O 1
ATOM 712 N N . ILE A 1 89 ? 3.689 1.396 7.504 1.00 92.69 89 ILE A N 1
ATOM 713 C CA . ILE A 1 89 ? 4.604 0.858 6.496 1.00 92.69 89 ILE A CA 1
ATOM 714 C C . ILE A 1 89 ? 5.742 0.112 7.186 1.00 92.69 89 ILE A C 1
ATOM 716 O O . ILE A 1 89 ? 6.382 0.643 8.093 1.00 92.69 89 ILE A O 1
ATOM 720 N N . GLU A 1 90 ? 6.012 -1.107 6.736 1.00 90.31 90 GLU A N 1
ATOM 721 C CA . GLU A 1 90 ? 7.238 -1.840 7.055 1.00 90.31 90 GLU A CA 1
ATOM 722 C C . GLU A 1 90 ? 8.136 -1.886 5.818 1.00 90.31 90 GLU A C 1
ATOM 724 O O . GLU A 1 90 ? 7.664 -1.768 4.687 1.00 90.31 90 GLU A O 1
ATOM 729 N N . ASN A 1 91 ? 9.446 -2.038 6.023 1.00 87.31 91 ASN A N 1
ATOM 730 C CA . ASN A 1 91 ? 10.408 -2.214 4.930 1.00 87.31 91 ASN A CA 1
ATOM 731 C C . ASN A 1 91 ? 10.466 -1.055 3.909 1.00 87.31 91 ASN A C 1
ATOM 733 O O . ASN A 1 91 ? 10.956 -1.236 2.798 1.00 87.31 91 ASN A O 1
ATOM 737 N N . ASN A 1 92 ? 10.049 0.161 4.298 1.00 84.94 92 ASN A N 1
ATOM 738 C CA . ASN A 1 92 ? 9.974 1.349 3.425 1.00 84.94 92 ASN A CA 1
ATOM 739 C C . ASN A 1 92 ? 11.273 1.647 2.645 1.00 84.94 92 ASN A C 1
ATOM 741 O O . ASN A 1 92 ? 11.241 2.181 1.546 1.00 84.94 92 ASN A O 1
ATOM 745 N N . HIS A 1 93 ? 12.431 1.308 3.211 1.00 80.00 93 HIS A N 1
ATOM 746 C CA . HIS A 1 93 ? 13.729 1.574 2.596 1.00 80.00 93 HIS A CA 1
ATOM 747 C C . HIS A 1 93 ? 14.155 0.509 1.571 1.00 80.00 93 HIS A C 1
ATOM 749 O O . HIS A 1 93 ? 14.992 0.809 0.720 1.00 80.00 93 HIS A O 1
ATOM 755 N N . LEU A 1 94 ? 13.617 -0.717 1.613 1.00 80.81 94 LEU A N 1
ATOM 756 C CA . LEU A 1 94 ? 14.073 -1.808 0.737 1.00 80.81 94 LEU A CA 1
ATOM 757 C C . LEU A 1 94 ? 13.891 -1.491 -0.760 1.00 80.81 94 LEU A C 1
ATOM 759 O O 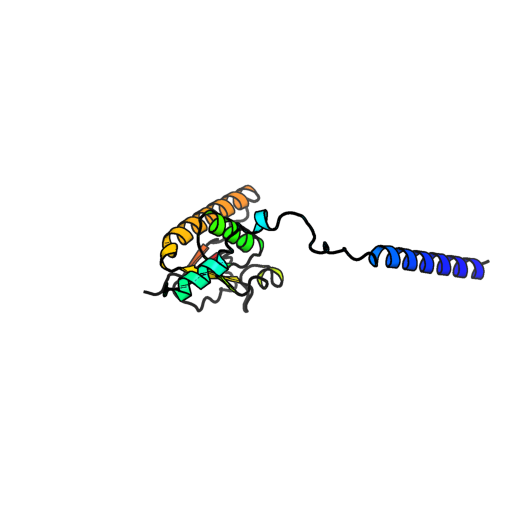. LEU A 1 94 ? 14.852 -1.694 -1.510 1.00 80.81 94 LEU A O 1
ATOM 763 N N . PRO A 1 95 ? 12.760 -0.901 -1.198 1.00 77.88 95 PRO A N 1
ATOM 764 C CA . PRO A 1 95 ? 12.568 -0.464 -2.584 1.00 77.88 95 PRO A CA 1
ATOM 765 C C . PRO A 1 95 ? 13.596 0.558 -3.090 1.00 77.88 95 PRO A C 1
ATOM 767 O O . PRO A 1 95 ? 13.795 0.675 -4.296 1.00 77.88 95 PRO A O 1
ATOM 770 N N . SER A 1 96 ? 14.263 1.300 -2.195 1.00 72.38 96 SER A N 1
ATOM 771 C CA . SER A 1 96 ? 15.322 2.255 -2.561 1.00 72.38 96 SER A CA 1
ATOM 772 C C . SER A 1 96 ? 16.697 1.605 -2.760 1.00 72.38 96 SER A C 1
ATOM 774 O O . SER A 1 96 ? 17.528 2.142 -3.489 1.00 72.38 96 SER A O 1
ATOM 776 N N . VAL A 1 97 ? 16.934 0.447 -2.133 1.00 69.81 97 VAL A N 1
ATOM 777 C CA . VAL A 1 97 ? 18.216 -0.276 -2.181 1.00 69.81 97 VAL A CA 1
ATOM 778 C C . VAL A 1 97 ? 18.212 -1.321 -3.297 1.00 69.81 97 VAL A C 1
ATOM 780 O O . VAL A 1 97 ? 19.202 -1.473 -4.008 1.00 69.81 97 VAL A O 1
ATOM 783 N N . LEU A 1 98 ? 17.091 -2.024 -3.472 1.00 67.94 98 LEU A N 1
ATOM 78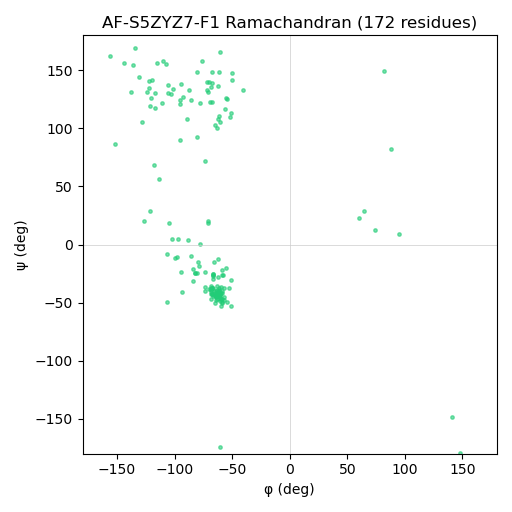4 C CA . LEU A 1 98 ? 16.899 -3.052 -4.496 1.00 67.94 98 LEU A CA 1
ATOM 785 C C . LEU A 1 98 ? 15.770 -2.641 -5.448 1.00 67.94 98 LEU A C 1
ATOM 787 O O . LEU A 1 98 ? 14.691 -3.233 -5.474 1.00 67.94 98 LEU A O 1
ATOM 791 N N . THR A 1 99 ? 16.030 -1.595 -6.232 1.00 58.81 99 THR A N 1
ATOM 792 C CA . THR A 1 99 ? 15.077 -1.034 -7.199 1.00 58.81 99 THR A CA 1
ATOM 793 C C . THR A 1 99 ? 14.823 -1.993 -8.368 1.00 58.81 99 THR A C 1
ATOM 795 O O . THR A 1 99 ? 15.779 -2.493 -8.963 1.00 58.81 99 THR A O 1
ATOM 798 N N . GLY A 1 100 ? 13.565 -2.185 -8.773 1.00 59.78 100 GLY A N 1
ATOM 799 C CA . GLY A 1 100 ? 13.207 -3.013 -9.931 1.00 59.78 100 GLY A CA 1
ATOM 800 C C . GLY A 1 100 ? 11.852 -3.703 -9.773 1.00 59.78 100 GLY A C 1
ATOM 801 O O . GLY A 1 100 ? 11.181 -3.521 -8.761 1.00 59.78 100 GLY A O 1
ATOM 802 N N . TYR A 1 101 ? 11.454 -4.493 -10.777 1.00 56.06 101 TYR A N 1
ATOM 803 C CA . TYR A 1 101 ? 10.322 -5.418 -10.642 1.00 56.06 101 TYR A CA 1
ATOM 804 C C . TYR A 1 101 ? 10.602 -6.438 -9.531 1.00 56.06 101 TYR A C 1
ATOM 806 O O . TYR A 1 101 ? 11.731 -6.561 -9.050 1.00 56.06 101 TYR A O 1
ATOM 814 N N . CYS A 1 102 ? 9.566 -7.143 -9.093 1.00 56.00 102 CYS A N 1
ATOM 815 C CA . CYS A 1 102 ? 9.662 -8.082 -7.989 1.00 56.00 102 CYS A CA 1
ATOM 816 C C . CYS A 1 102 ? 10.769 -9.132 -8.244 1.00 56.00 102 CYS A C 1
ATOM 818 O O . CYS A 1 102 ? 10.787 -9.780 -9.286 1.00 56.00 102 CYS A O 1
ATOM 820 N N . VAL A 1 103 ? 11.714 -9.291 -7.311 1.00 56.88 103 VAL A N 1
ATOM 821 C CA . VAL A 1 103 ? 12.803 -10.286 -7.405 1.00 56.88 103 VAL A CA 1
ATOM 822 C C . VAL A 1 103 ? 12.680 -11.337 -6.305 1.00 56.88 103 VAL A C 1
ATOM 824 O O . VAL A 1 103 ? 12.110 -11.077 -5.248 1.00 56.88 103 VAL A O 1
ATOM 827 N N . TYR A 1 104 ? 13.247 -12.524 -6.534 1.00 45.03 104 TYR A N 1
ATOM 828 C CA . TYR A 1 104 ? 13.315 -13.595 -5.535 1.00 45.03 104 TYR A CA 1
ATOM 829 C C . TYR A 1 104 ? 14.138 -13.129 -4.314 1.00 45.03 104 TYR A C 1
ATOM 831 O O . TYR A 1 104 ? 15.353 -12.956 -4.411 1.00 45.03 104 TYR A O 1
ATOM 839 N N . GLY A 1 105 ? 13.467 -12.871 -3.184 1.00 61.09 105 GLY A N 1
ATOM 840 C CA . GLY A 1 105 ? 14.004 -12.181 -2.002 1.00 61.09 105 GLY A CA 1
ATOM 841 C C . GLY A 1 105 ? 12.962 -11.229 -1.385 1.00 61.09 105 GLY A C 1
ATOM 842 O O . GLY A 1 105 ? 11.768 -11.492 -1.478 1.00 61.09 105 GLY A O 1
ATOM 843 N N . PHE A 1 106 ? 13.397 -10.118 -0.775 1.00 63.47 106 PHE A N 1
ATOM 844 C CA . PHE A 1 106 ? 12.531 -9.045 -0.249 1.00 63.47 106 PHE A CA 1
ATOM 845 C C . PHE A 1 106 ? 12.990 -7.680 -0.794 1.00 63.47 106 PHE A C 1
ATOM 847 O O . PHE A 1 106 ? 14.010 -7.156 -0.350 1.00 63.47 106 PHE A O 1
ATOM 854 N N . ASN A 1 107 ? 12.256 -7.096 -1.749 1.00 77.31 107 ASN A N 1
ATOM 855 C CA . ASN A 1 107 ? 12.494 -5.731 -2.251 1.00 77.31 107 ASN A CA 1
ATOM 856 C C . ASN A 1 107 ? 11.248 -4.829 -2.208 1.00 77.31 107 ASN A C 1
ATOM 858 O O . ASN A 1 107 ? 11.186 -3.831 -2.921 1.00 77.31 107 ASN A O 1
ATOM 862 N N . HIS A 1 108 ? 10.258 -5.177 -1.384 1.00 84.88 108 HIS A N 1
ATOM 863 C CA . HIS A 1 108 ? 9.014 -4.426 -1.237 1.00 84.88 108 HIS A CA 1
ATOM 864 C C . HIS A 1 108 ? 8.904 -3.722 0.111 1.00 84.88 108 HIS A C 1
ATOM 866 O O . HIS A 1 108 ? 9.508 -4.135 1.099 1.00 84.88 108 HIS A O 1
ATOM 872 N N . ALA A 1 109 ? 8.062 -2.694 0.137 1.00 88.69 109 ALA A N 1
ATOM 873 C CA . ALA A 1 109 ? 7.474 -2.161 1.352 1.00 88.69 109 ALA A CA 1
ATOM 874 C C . ALA A 1 109 ? 6.100 -2.799 1.595 1.00 88.69 109 ALA A C 1
ATOM 876 O O . ALA A 1 109 ? 5.302 -2.946 0.664 1.00 88.69 109 ALA A O 1
ATOM 877 N N . ASP A 1 110 ? 5.818 -3.146 2.849 1.00 90.75 110 ASP A N 1
ATOM 878 C CA . ASP A 1 110 ? 4.531 -3.690 3.277 1.00 90.75 110 ASP A CA 1
ATOM 879 C C . ASP A 1 110 ? 3.650 -2.570 3.819 1.00 90.75 110 ASP A C 1
ATOM 881 O O . ASP A 1 110 ? 4.025 -1.885 4.771 1.00 90.75 110 ASP A O 1
ATOM 885 N N . PHE A 1 111 ? 2.457 -2.413 3.255 1.00 92.88 111 PHE A N 1
ATOM 886 C CA . PHE A 1 111 ? 1.454 -1.481 3.756 1.00 92.88 111 PHE A CA 1
ATOM 887 C C . PHE A 1 111 ? 0.383 -2.213 4.551 1.00 92.88 111 PHE A C 1
ATOM 889 O O . PHE A 1 111 ? -0.189 -3.207 4.095 1.00 92.88 111 PHE A O 1
ATOM 896 N N . TYR A 1 112 ? 0.060 -1.652 5.707 1.00 94.75 112 TYR A N 1
ATOM 897 C CA . TYR A 1 112 ? -1.051 -2.055 6.553 1.00 94.75 112 TYR A CA 1
ATOM 898 C C . TYR A 1 112 ? -2.012 -0.882 6.706 1.00 94.75 112 TYR A C 1
ATOM 900 O O . TYR A 1 112 ? -1.570 0.257 6.841 1.00 94.75 112 TYR A O 1
ATOM 908 N N . ILE A 1 113 ? -3.309 -1.169 6.719 1.00 96.75 113 ILE A N 1
ATOM 909 C CA . ILE A 1 113 ? -4.385 -0.191 6.947 1.00 96.75 113 ILE A CA 1
ATOM 910 C C . ILE A 1 113 ? -5.391 -0.762 7.950 1.00 96.75 113 ILE A C 1
ATOM 912 O O . ILE A 1 113 ? -5.344 -1.954 8.282 1.00 96.75 113 ILE A O 1
ATOM 916 N N . LEU A 1 114 ? -6.309 0.067 8.441 1.00 96.81 114 LEU A N 1
ATOM 917 C CA . LEU A 1 114 ? -7.445 -0.424 9.220 1.00 96.81 114 LEU A CA 1
ATOM 918 C C . LEU A 1 114 ? -8.432 -1.157 8.301 1.00 96.81 114 LEU A C 1
ATOM 920 O O . LEU A 1 114 ? -8.710 -0.709 7.190 1.00 96.81 114 LEU A O 1
ATOM 924 N N . ARG A 1 115 ? -8.994 -2.278 8.772 1.00 95.44 115 ARG A N 1
ATOM 925 C CA . ARG A 1 115 ? -9.928 -3.129 8.007 1.00 95.44 115 ARG A CA 1
ATOM 926 C C . ARG A 1 115 ? -11.106 -2.342 7.431 1.00 95.44 115 ARG A C 1
ATOM 928 O O . ARG A 1 115 ? -11.538 -2.643 6.323 1.00 95.44 115 ARG A O 1
ATOM 935 N N . GLU A 1 116 ? -11.612 -1.373 8.186 1.00 96.06 116 GLU A N 1
ATOM 936 C CA . GLU A 1 116 ? -12.746 -0.519 7.813 1.00 96.06 116 GLU A CA 1
ATOM 937 C C . GLU A 1 116 ? -12.448 0.409 6.627 1.00 96.06 116 GLU A C 1
ATOM 939 O O . GLU A 1 116 ? -13.362 0.735 5.879 1.00 96.06 116 GLU A O 1
ATOM 944 N N . ASN A 1 117 ? -11.181 0.776 6.400 1.00 96.81 117 ASN A N 1
ATOM 945 C CA . ASN A 1 117 ? -10.777 1.622 5.274 1.00 96.81 117 ASN A CA 1
ATOM 946 C C . ASN A 1 117 ? -10.459 0.818 4.004 1.00 96.81 117 ASN A C 1
ATOM 948 O O . ASN 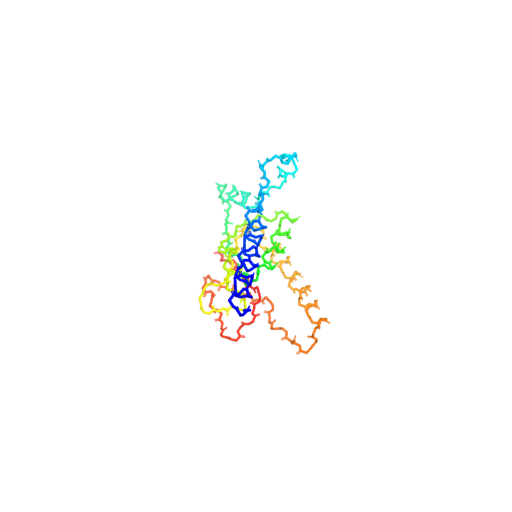A 1 117 ? -10.012 1.394 3.015 1.00 96.81 117 ASN A O 1
ATOM 952 N N . TYR A 1 118 ? -10.646 -0.507 4.010 1.00 95.44 118 TYR A N 1
ATOM 953 C CA . TYR A 1 118 ? -10.179 -1.373 2.925 1.00 95.44 118 TYR A CA 1
ATOM 954 C C . TYR A 1 118 ? -10.773 -1.012 1.560 1.00 95.44 118 TYR A C 1
ATOM 956 O O . TYR A 1 118 ? -10.028 -0.855 0.595 1.00 95.44 118 TYR A O 1
ATOM 964 N N . ASP A 1 119 ? -12.097 -0.874 1.471 1.00 95.75 119 ASP A N 1
ATOM 965 C CA . ASP A 1 119 ? -12.772 -0.646 0.188 1.00 95.75 119 ASP A CA 1
ATOM 966 C C . ASP A 1 119 ? -12.434 0.734 -0.394 1.00 95.75 119 ASP A C 1
ATOM 968 O O . ASP A 1 119 ? -12.216 0.877 -1.599 1.00 95.75 119 ASP A O 1
ATOM 972 N N . GLU A 1 120 ? -12.320 1.743 0.470 1.00 96.81 120 GLU A N 1
ATOM 973 C CA . GLU A 1 120 ? -11.896 3.091 0.094 1.00 96.81 120 GLU A CA 1
ATOM 974 C C . GLU A 1 120 ? -10.445 3.099 -0.409 1.00 96.81 120 GLU A C 1
ATOM 976 O O . GLU A 1 120 ? -10.170 3.561 -1.519 1.00 96.81 120 GLU A O 1
ATOM 981 N N . ALA A 1 121 ? -9.526 2.506 0.359 1.00 96.56 121 ALA A N 1
ATOM 982 C CA . ALA A 1 121 ? -8.122 2.385 -0.017 1.00 96.56 121 ALA A CA 1
ATOM 983 C C . ALA A 1 121 ? -7.951 1.613 -1.336 1.00 96.56 121 ALA A C 1
ATOM 985 O O . ALA A 1 121 ? -7.150 2.003 -2.187 1.00 96.56 121 ALA A O 1
ATOM 986 N N . LEU A 1 122 ? -8.727 0.543 -1.541 1.00 95.12 122 LEU A N 1
ATOM 987 C CA . LEU A 1 122 ? -8.717 -0.241 -2.774 1.00 95.12 122 LEU A CA 1
ATOM 988 C C . LEU A 1 122 ? -9.104 0.607 -3.988 1.00 95.12 122 LEU A C 1
ATOM 990 O O . LEU A 1 122 ? -8.431 0.537 -5.019 1.00 95.12 122 LEU A O 1
ATOM 994 N N . ASN A 1 123 ? -10.171 1.398 -3.881 1.00 95.50 123 ASN A N 1
ATOM 995 C CA . ASN A 1 123 ? -10.619 2.261 -4.973 1.00 95.50 123 ASN A CA 1
ATOM 996 C C . ASN A 1 123 ? -9.569 3.326 -5.304 1.00 95.50 123 ASN A C 1
ATOM 998 O O . ASN A 1 123 ? -9.204 3.491 -6.467 1.00 95.50 123 ASN A O 1
ATOM 1002 N N . ILE A 1 124 ? -8.999 3.964 -4.283 1.00 95.50 124 ILE A N 1
ATOM 1003 C CA . ILE A 1 124 ? -7.940 4.964 -4.441 1.00 95.50 124 ILE A CA 1
ATOM 1004 C C . ILE A 1 124 ? -6.713 4.388 -5.159 1.00 95.50 124 ILE A C 1
ATOM 1006 O O . ILE A 1 124 ? -6.188 5.003 -6.093 1.00 95.50 124 ILE A O 1
ATOM 1010 N N . VAL A 1 125 ? -6.247 3.205 -4.746 1.00 94.38 125 VAL A N 1
ATOM 1011 C CA . VAL A 1 125 ? -5.070 2.576 -5.361 1.00 94.38 125 VAL A CA 1
ATOM 1012 C C . VAL A 1 125 ? -5.358 2.139 -6.796 1.00 94.38 125 VAL A C 1
ATOM 1014 O O . VAL A 1 125 ? -4.497 2.312 -7.661 1.00 94.38 125 VAL A O 1
ATOM 1017 N N . LYS A 1 126 ? -6.569 1.643 -7.084 1.00 91.69 126 LYS A N 1
ATOM 1018 C CA . LYS A 1 126 ? -6.999 1.344 -8.459 1.00 91.69 126 LYS A CA 1
ATOM 1019 C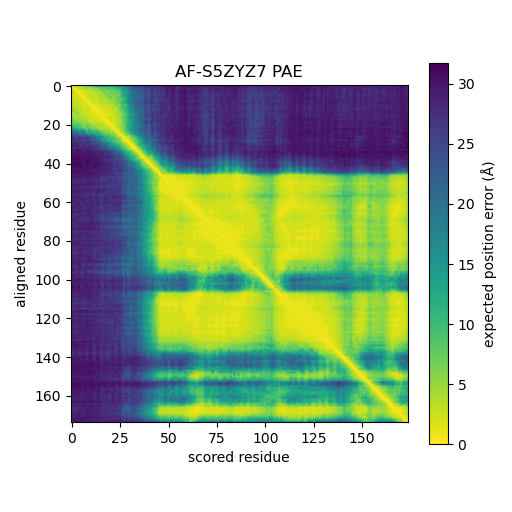 C . LYS A 1 126 ? -6.940 2.579 -9.348 1.00 91.69 126 LYS A C 1
ATOM 1021 O O . LYS A 1 126 ? -6.307 2.530 -10.399 1.00 91.69 126 LYS A O 1
ATOM 1026 N N . GLU A 1 127 ? -7.510 3.697 -8.908 1.00 91.88 127 GLU A N 1
ATOM 1027 C CA . GLU A 1 127 ? -7.458 4.940 -9.679 1.00 91.88 127 GLU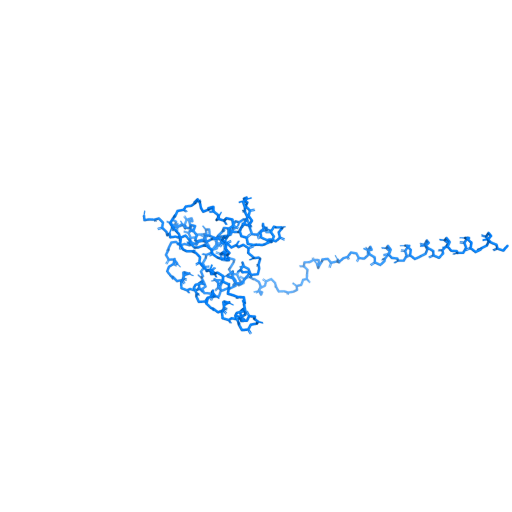 A CA 1
ATOM 1028 C C . GLU A 1 127 ? -6.025 5.439 -9.891 1.00 91.88 127 GLU A C 1
ATOM 1030 O O . GLU A 1 127 ? -5.665 5.898 -10.977 1.00 91.88 127 GLU A O 1
ATOM 1035 N N . TYR A 1 128 ? -5.187 5.371 -8.852 1.00 92.50 128 TYR A N 1
ATOM 1036 C CA . TYR A 1 128 ? -3.776 5.730 -8.962 1.00 92.50 128 TYR A CA 1
ATOM 1037 C C . TYR A 1 128 ? -3.071 4.893 -10.037 1.00 92.50 128 TYR A C 1
ATOM 1039 O O . TYR A 1 128 ? -2.389 5.447 -10.905 1.00 92.50 128 TYR A O 1
ATOM 1047 N N . ALA A 1 129 ? -3.277 3.577 -10.023 1.00 88.44 129 ALA A N 1
ATOM 1048 C CA . ALA A 1 129 ? -2.689 2.678 -11.001 1.00 88.44 129 ALA A CA 1
ATOM 1049 C C . ALA A 1 129 ? -3.204 2.953 -12.421 1.00 88.44 129 ALA A C 1
ATOM 1051 O O . ALA A 1 129 ? -2.414 3.040 -13.360 1.00 88.44 129 ALA A O 1
ATOM 1052 N N . GLU A 1 130 ? -4.507 3.160 -12.605 1.00 86.81 130 GLU A N 1
ATOM 1053 C CA . GLU A 1 130 ? -5.074 3.503 -13.914 1.00 86.81 130 GLU A CA 1
ATOM 1054 C C . GLU A 1 130 ? -4.477 4.799 -14.480 1.00 86.81 130 GLU A C 1
ATOM 1056 O O . GLU A 1 130 ? -4.104 4.858 -15.660 1.00 86.81 130 GLU A O 1
ATOM 1061 N N . ARG A 1 131 ? -4.304 5.821 -13.629 1.00 88.25 131 ARG A N 1
ATOM 1062 C CA . ARG A 1 131 ? -3.642 7.081 -13.997 1.00 88.25 131 ARG A CA 1
ATOM 1063 C C . ARG A 1 131 ? -2.176 6.860 -14.377 1.00 88.25 131 ARG A C 1
ATOM 1065 O O . ARG A 1 131 ? -1.744 7.346 -15.425 1.00 88.25 131 ARG A O 1
ATOM 1072 N N . LYS A 1 132 ? -1.425 6.092 -13.582 1.00 85.44 132 LYS A N 1
ATOM 1073 C CA . LYS A 1 132 ? -0.016 5.758 -13.853 1.00 85.44 132 LYS A CA 1
ATOM 1074 C C . LYS A 1 132 ? 0.140 5.002 -15.175 1.00 85.44 132 LYS A C 1
ATOM 1076 O O . LYS A 1 132 ? 0.915 5.428 -16.030 1.00 85.44 132 LYS A O 1
ATOM 1081 N N . LYS A 1 133 ? -0.665 3.958 -15.396 1.00 82.44 133 LYS A N 1
ATOM 1082 C CA . LYS A 1 133 ? -0.682 3.173 -16.641 1.00 82.44 133 LYS A CA 1
ATOM 1083 C C . LYS A 1 133 ? -0.969 4.049 -17.861 1.00 82.44 133 LYS A C 1
ATOM 1085 O O . LYS A 1 133 ? -0.290 3.940 -18.879 1.00 82.44 133 LYS A O 1
ATOM 1090 N N . SER A 1 134 ? -1.954 4.942 -17.761 1.00 81.31 134 SER A N 1
ATOM 1091 C CA . SER A 1 134 ? -2.320 5.858 -18.849 1.00 81.31 134 SER A CA 1
ATOM 1092 C C . SER A 1 134 ? -1.180 6.821 -19.195 1.00 81.31 134 SER A C 1
ATOM 1094 O O . SER A 1 134 ? -0.848 7.007 -20.367 1.00 81.31 134 SER A O 1
ATOM 1096 N N . PHE A 1 135 ? -0.533 7.388 -18.174 1.00 80.69 135 PHE A N 1
ATOM 1097 C CA . PHE A 1 135 ? 0.614 8.276 -18.341 1.00 80.69 135 PHE A CA 1
ATOM 1098 C C . PHE A 1 135 ? 1.812 7.567 -18.990 1.00 80.69 135 PHE A C 1
ATOM 1100 O O . PHE A 1 135 ? 2.416 8.099 -19.921 1.00 80.69 135 PHE A O 1
ATOM 1107 N N . GLU A 1 136 ? 2.142 6.353 -18.556 1.00 75.81 136 GLU A N 1
ATOM 1108 C CA . GLU A 1 136 ? 3.263 5.585 -19.107 1.00 75.81 136 GLU A CA 1
ATOM 1109 C C . GLU A 1 136 ? 3.006 5.136 -20.555 1.00 75.81 136 GLU A C 1
ATOM 1111 O O . GLU A 1 136 ? 3.884 5.296 -21.408 1.00 75.81 136 GLU A O 1
ATOM 1116 N N . ASN A 1 137 ? 1.785 4.689 -20.871 1.00 72.44 137 ASN A N 1
ATOM 1117 C CA . ASN A 1 137 ? 1.381 4.349 -22.240 1.00 72.44 137 ASN A CA 1
ATOM 1118 C C . ASN A 1 137 ? 1.495 5.549 -23.193 1.00 72.44 137 ASN A C 1
ATOM 1120 O O . ASN A 1 137 ? 1.897 5.381 -24.344 1.00 72.44 137 ASN A O 1
ATOM 1124 N N . SER A 1 138 ? 1.190 6.764 -22.719 1.00 73.75 138 SER A N 1
ATOM 1125 C CA . SER A 1 138 ? 1.337 7.984 -23.524 1.00 73.75 138 SER A CA 1
ATOM 1126 C C . SER A 1 138 ? 2.798 8.314 -23.863 1.00 73.75 138 SER A C 1
ATOM 1128 O O . SER A 1 138 ? 3.067 8.919 -24.899 1.00 73.75 138 SER A O 1
ATOM 1130 N N . LYS A 1 139 ? 3.754 7.895 -23.021 1.00 72.62 139 LYS A N 1
ATOM 1131 C CA . LYS A 1 139 ? 5.187 8.156 -23.218 1.00 72.62 139 LYS A CA 1
ATOM 1132 C C . LYS A 1 139 ? 5.856 7.142 -24.136 1.00 72.62 139 LYS A C 1
ATOM 1134 O O . LYS A 1 139 ? 6.826 7.491 -24.805 1.00 72.62 139 LYS A O 1
ATOM 1139 N N . ASN A 1 140 ? 5.390 5.892 -24.151 1.00 67.56 140 ASN A N 1
ATOM 1140 C CA . ASN A 1 140 ? 5.960 4.855 -25.006 1.00 67.56 140 ASN A CA 1
ATOM 1141 C C . ASN A 1 140 ? 4.918 3.783 -25.395 1.00 67.56 140 ASN A C 1
ATOM 1143 O O . ASN A 1 140 ? 4.845 2.735 -24.751 1.00 67.56 140 ASN A O 1
ATOM 1147 N N . PRO A 1 141 ? 4.137 4.000 -26.471 1.00 59.25 141 PRO A N 1
ATOM 1148 C CA . PRO A 1 141 ? 3.019 3.128 -26.846 1.00 59.25 141 PRO A CA 1
ATOM 1149 C C . PRO A 1 141 ? 3.438 1.710 -27.271 1.00 59.25 141 PRO A C 1
ATOM 1151 O O . PRO A 1 141 ? 2.600 0.812 -27.324 1.00 59.25 141 PRO A O 1
ATOM 1154 N N . ALA A 1 142 ? 4.726 1.484 -27.559 1.00 55.78 142 ALA A N 1
ATOM 1155 C CA . ALA A 1 142 ? 5.266 0.167 -27.900 1.00 55.78 142 ALA A CA 1
ATOM 1156 C C . ALA A 1 142 ? 5.503 -0.729 -26.669 1.00 55.78 142 ALA A C 1
ATOM 1158 O O . ALA A 1 142 ? 5.618 -1.948 -26.805 1.00 55.78 142 ALA A O 1
ATOM 1159 N N . LYS A 1 143 ? 5.569 -0.151 -25.462 1.00 54.81 143 LYS A N 1
ATOM 1160 C CA . LYS A 1 143 ? 5.794 -0.890 -24.219 1.00 54.81 143 LYS A CA 1
ATOM 1161 C C . LYS A 1 143 ? 4.441 -1.182 -23.570 1.00 54.81 143 LYS A C 1
ATOM 1163 O O . LYS A 1 143 ? 3.949 -0.390 -22.776 1.00 54.81 143 LYS A O 1
ATOM 1168 N N . LYS A 1 144 ? 3.823 -2.322 -23.905 1.00 52.03 144 LYS A N 1
ATOM 1169 C CA . LYS A 1 144 ? 2.694 -2.848 -23.120 1.00 52.03 144 LYS A CA 1
ATOM 1170 C C . LYS A 1 144 ? 3.218 -3.207 -21.733 1.00 52.03 144 LYS A C 1
ATOM 1172 O O . LYS A 1 144 ? 3.913 -4.204 -21.571 1.00 52.03 144 LYS A O 1
ATOM 1177 N N . ILE A 1 145 ? 2.934 -2.356 -20.761 1.00 55.16 145 ILE A N 1
ATOM 1178 C CA . ILE A 1 145 ? 3.220 -2.628 -19.355 1.00 55.16 145 ILE A CA 1
ATOM 1179 C C . ILE A 1 145 ? 2.240 -3.716 -18.916 1.00 55.16 145 ILE A C 1
ATOM 1181 O O . ILE A 1 145 ? 1.050 -3.623 -19.238 1.00 55.16 145 ILE A O 1
ATOM 1185 N N . GLY A 1 146 ? 2.754 -4.767 -18.267 1.00 56.22 146 GLY A N 1
ATOM 1186 C CA . GLY A 1 146 ? 1.932 -5.829 -17.687 1.00 56.22 146 GLY A CA 1
ATOM 1187 C C . GLY A 1 14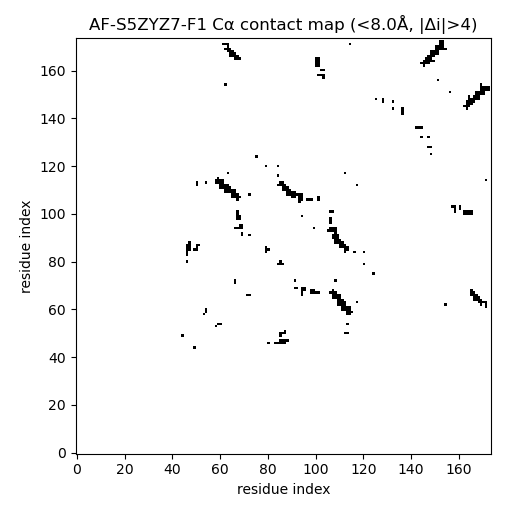6 ? 0.970 -5.290 -16.626 1.00 56.22 146 GLY A C 1
ATOM 1188 O O . GLY A 1 146 ? 0.842 -4.077 -16.432 1.00 56.22 146 GLY A O 1
ATOM 1189 N N . ASP A 1 147 ? 0.252 -6.180 -15.952 1.00 61.59 147 ASP A N 1
ATOM 1190 C CA . ASP A 1 147 ? -0.757 -5.768 -14.979 1.00 61.59 147 ASP A CA 1
ATOM 1191 C C . ASP A 1 147 ? -0.114 -4.966 -13.839 1.00 61.59 147 ASP A C 1
ATOM 1193 O O . ASP A 1 147 ? 0.669 -5.468 -13.044 1.00 61.59 147 ASP A O 1
ATOM 1197 N N . LEU A 1 148 ? -0.406 -3.662 -13.795 1.00 68.94 148 LEU A N 1
ATOM 1198 C CA . LEU A 1 148 ? 0.171 -2.743 -12.811 1.00 68.94 148 LEU A CA 1
ATOM 1199 C C . LEU A 1 148 ? -0.311 -3.067 -11.386 1.00 68.94 148 LEU A C 1
ATOM 1201 O O . LEU A 1 148 ? 0.395 -2.765 -10.427 1.00 68.94 148 LEU A O 1
ATOM 1205 N N . ILE A 1 149 ? -1.488 -3.694 -11.273 1.00 73.81 149 ILE A N 1
ATOM 1206 C CA . ILE A 1 149 ? -2.054 -4.225 -10.034 1.00 73.81 149 ILE A CA 1
ATOM 1207 C C . ILE A 1 149 ? -2.274 -5.731 -10.186 1.00 73.81 149 ILE A C 1
ATOM 1209 O O . ILE A 1 149 ? -3.046 -6.154 -11.045 1.00 73.81 149 ILE A O 1
ATOM 1213 N N . THR A 1 150 ? -1.717 -6.502 -9.258 1.00 80.25 150 THR A N 1
ATOM 1214 C CA . THR A 1 150 ? -2.115 -7.890 -8.982 1.00 80.25 150 THR A CA 1
ATOM 1215 C C . THR A 1 150 ? -2.968 -7.912 -7.704 1.00 80.25 150 THR A C 1
ATOM 1217 O O . THR A 1 150 ? -2.554 -7.352 -6.693 1.00 80.25 150 THR A O 1
ATOM 1220 N N . ILE A 1 151 ? -4.154 -8.542 -7.708 1.00 77.69 151 ILE A N 1
ATOM 1221 C CA . ILE A 1 151 ? -4.984 -8.733 -6.495 1.00 77.69 151 ILE A CA 1
ATOM 1222 C C . ILE A 1 151 ? -5.013 -10.216 -6.120 1.00 77.69 151 ILE A C 1
ATOM 1224 O O . ILE A 1 151 ? -5.484 -11.037 -6.905 1.00 77.69 151 ILE A O 1
ATOM 1228 N N . ILE A 1 152 ? -4.585 -10.557 -4.904 1.00 79.62 152 ILE A N 1
ATOM 1229 C CA . ILE A 1 152 ? -4.388 -11.948 -4.459 1.00 79.62 152 ILE A CA 1
ATOM 1230 C C . ILE A 1 152 ? -4.925 -12.203 -3.053 1.00 79.62 152 ILE A C 1
ATOM 1232 O O . ILE A 1 152 ? -5.019 -11.302 -2.228 1.00 79.62 152 ILE A O 1
ATOM 1236 N N . THR A 1 153 ? -5.268 -13.454 -2.767 1.00 61.94 153 THR A N 1
ATOM 1237 C CA . THR A 1 153 ? -5.606 -13.942 -1.423 1.00 61.94 153 THR A CA 1
ATOM 1238 C C . THR A 1 153 ? -4.363 -14.516 -0.734 1.00 61.94 153 THR A C 1
ATOM 1240 O O . THR A 1 153 ? -3.756 -15.438 -1.271 1.00 61.94 153 THR A O 1
ATOM 1243 N N . ALA A 1 154 ? -4.072 -14.025 0.475 1.00 58.59 154 ALA A N 1
ATOM 1244 C CA . ALA A 1 154 ? -3.119 -14.535 1.473 1.00 58.59 154 ALA A CA 1
ATOM 1245 C C . ALA A 1 154 ? -1.611 -14.197 1.351 1.00 58.59 154 ALA A C 1
ATOM 1247 O O . ALA A 1 154 ? -1.028 -14.009 0.284 1.00 58.59 154 ALA A O 1
ATOM 1248 N N . ALA A 1 155 ? -1.007 -14.125 2.544 1.00 51.59 155 ALA A N 1
ATOM 1249 C CA . ALA A 1 155 ? 0.220 -13.438 2.962 1.00 51.59 155 ALA A CA 1
ATOM 1250 C C . ALA A 1 155 ? 1.571 -14.009 2.470 1.00 51.59 155 ALA A C 1
ATOM 1252 O O . ALA A 1 155 ? 2.613 -13.688 3.043 1.00 51.59 155 ALA A O 1
ATOM 1253 N N . GLY A 1 156 ? 1.572 -14.833 1.423 1.00 54.12 156 GLY A N 1
ATOM 1254 C CA . GLY A 1 156 ? 2.753 -15.555 0.930 1.00 54.12 156 GLY A CA 1
ATOM 1255 C C . GLY A 1 156 ? 3.114 -15.247 -0.519 1.00 54.12 156 GLY A C 1
ATOM 1256 O O . GLY A 1 156 ? 3.620 -16.130 -1.202 1.00 54.12 156 GLY A O 1
ATOM 1257 N N . TYR A 1 157 ? 2.798 -14.046 -1.009 1.00 64.00 157 TYR A N 1
ATOM 1258 C CA . TYR A 1 157 ? 3.098 -13.663 -2.387 1.00 64.00 157 TYR A CA 1
ATOM 1259 C C . TYR A 1 157 ? 4.588 -13.811 -2.693 1.00 64.00 157 TYR A C 1
ATOM 1261 O O . TYR A 1 157 ? 5.428 -13.130 -2.102 1.00 64.00 157 TYR A O 1
ATOM 1269 N N . ILE A 1 158 ? 4.886 -14.709 -3.629 1.00 61.38 158 ILE A N 1
ATOM 1270 C CA . ILE A 1 158 ? 6.193 -14.862 -4.249 1.00 61.38 158 ILE A CA 1
ATOM 1271 C C . ILE A 1 158 ? 5.967 -14.541 -5.726 1.00 61.38 158 ILE A C 1
ATOM 1273 O O . ILE A 1 158 ? 5.179 -15.247 -6.358 1.00 61.38 158 ILE A O 1
ATOM 1277 N N . PRO A 1 159 ? 6.606 -13.494 -6.263 1.00 62.44 159 PRO A N 1
ATOM 1278 C CA . PRO A 1 159 ? 6.468 -13.150 -7.672 1.00 62.44 159 PRO A CA 1
ATOM 1279 C C . PRO A 1 159 ? 6.971 -14.274 -8.577 1.00 62.44 159 PRO A C 1
ATOM 1281 O O . PRO A 1 159 ? 7.956 -14.949 -8.248 1.00 62.44 159 PRO A O 1
ATOM 1284 N N . ASP A 1 160 ? 6.370 -14.421 -9.753 1.00 60.12 160 ASP A N 1
ATOM 1285 C CA . ASP A 1 160 ? 6.990 -15.228 -10.806 1.00 60.12 160 ASP A CA 1
ATOM 1286 C C . ASP A 1 160 ? 8.151 -14.466 -11.477 1.00 60.12 160 ASP A C 1
ATOM 1288 O O . ASP A 1 160 ? 8.216 -13.236 -11.448 1.00 60.12 160 ASP A O 1
ATOM 1292 N N . LYS A 1 161 ? 9.090 -15.182 -12.109 1.00 58.09 161 LYS A N 1
ATOM 1293 C CA . LYS A 1 161 ? 10.272 -14.586 -12.769 1.00 58.09 161 LYS A CA 1
ATOM 1294 C C . LYS A 1 161 ? 9.918 -13.584 -13.870 1.00 58.09 161 LYS A C 1
ATOM 1296 O O . LYS A 1 161 ? 10.717 -12.690 -14.142 1.00 58.09 161 LYS A O 1
ATOM 1301 N N . ASP A 1 162 ? 8.748 -13.746 -14.476 1.00 59.75 162 ASP A N 1
ATOM 1302 C CA . ASP A 1 162 ? 8.241 -12.902 -15.557 1.00 59.75 162 ASP A CA 1
ATOM 1303 C C . ASP A 1 162 ? 7.178 -11.892 -15.069 1.00 59.75 162 ASP A C 1
ATOM 1305 O O . ASP A 1 162 ? 6.587 -11.171 -15.877 1.00 59.75 162 ASP A O 1
ATOM 1309 N N . GLU A 1 163 ? 6.915 -11.817 -13.757 1.00 62.12 163 GLU A N 1
ATOM 1310 C CA . GLU A 1 163 ? 5.890 -10.941 -13.186 1.00 62.12 163 GLU A CA 1
ATOM 1311 C C . GLU A 1 163 ? 6.369 -9.483 -13.106 1.00 62.12 163 GLU A C 1
ATOM 1313 O O . GLU A 1 163 ? 7.370 -9.147 -12.471 1.00 62.12 163 GLU A O 1
ATOM 1318 N N . THR A 1 164 ? 5.628 -8.582 -13.756 1.00 64.56 164 THR A N 1
ATOM 1319 C CA . THR A 1 164 ? 5.963 -7.149 -13.841 1.00 64.56 164 THR A CA 1
ATOM 1320 C C . THR A 1 164 ? 5.088 -6.268 -12.949 1.00 64.56 164 THR A C 1
ATOM 1322 O O . THR A 1 164 ? 4.972 -5.065 -13.199 1.00 64.56 164 THR A O 1
ATOM 1325 N N . SER A 1 165 ? 4.421 -6.849 -11.954 1.00 68.62 165 SER A N 1
ATOM 1326 C CA . SER A 1 165 ? 3.438 -6.133 -11.144 1.00 68.62 165 SER A CA 1
ATOM 1327 C C . SER A 1 165 ? 4.102 -5.063 -10.287 1.00 68.62 165 SER A C 1
ATOM 1329 O O . SER A 1 165 ? 5.008 -5.337 -9.501 1.00 68.62 165 SER A O 1
ATOM 1331 N N . GLY A 1 166 ? 3.662 -3.815 -10.463 1.00 73.81 166 GLY A N 1
ATOM 1332 C CA . GLY A 1 166 ? 4.173 -2.671 -9.701 1.00 73.81 166 GLY A CA 1
ATOM 1333 C C . GLY A 1 166 ? 3.519 -2.526 -8.326 1.00 73.81 166 GLY A C 1
ATOM 1334 O O . GLY A 1 166 ? 4.122 -1.958 -7.416 1.00 73.81 166 GLY A O 1
ATOM 1335 N N . ILE A 1 167 ? 2.301 -3.051 -8.179 1.00 86.19 167 ILE A N 1
ATOM 1336 C CA . ILE A 1 167 ? 1.487 -3.009 -6.964 1.00 86.19 167 ILE A CA 1
ATOM 1337 C C . ILE A 1 167 ? 0.833 -4.378 -6.784 1.00 86.19 167 ILE A C 1
ATOM 1339 O O . ILE A 1 167 ? 0.222 -4.910 -7.712 1.00 86.19 167 ILE A O 1
ATOM 1343 N N . VAL A 1 168 ? 0.916 -4.941 -5.583 1.00 87.94 168 VAL A N 1
ATOM 1344 C CA . VAL A 1 168 ? 0.230 -6.196 -5.242 1.00 87.94 168 VAL A CA 1
ATOM 1345 C C . VAL A 1 168 ? -0.690 -5.927 -4.069 1.00 87.94 168 VAL A C 1
ATOM 1347 O O . VAL A 1 168 ? -0.216 -5.523 -3.016 1.00 87.94 168 VAL A O 1
ATOM 1350 N N . ILE A 1 169 ? -1.995 -6.126 -4.237 1.00 90.00 169 ILE A N 1
ATOM 1351 C CA . ILE A 1 169 ? -3.010 -5.876 -3.209 1.00 90.00 169 ILE A CA 1
ATOM 1352 C C . ILE A 1 169 ? -3.507 -7.209 -2.651 1.00 90.00 169 ILE A C 1
ATOM 1354 O O . ILE A 1 169 ? -3.911 -8.107 -3.393 1.00 90.00 169 ILE A O 1
ATOM 1358 N N . PHE A 1 170 ? -3.526 -7.323 -1.329 1.00 90.44 170 PHE A N 1
ATOM 1359 C CA . PHE A 1 170 ? -4.039 -8.488 -0.626 1.00 90.44 170 PHE A CA 1
ATOM 1360 C C . PHE A 1 170 ? -5.536 -8.340 -0.384 1.00 90.44 170 PHE A C 1
ATOM 1362 O O . PHE A 1 170 ? -6.018 -7.305 0.086 1.00 90.44 170 PHE A O 1
ATOM 1369 N N . LYS A 1 171 ? -6.291 -9.393 -0.688 1.00 86.81 171 LYS A N 1
ATOM 1370 C CA . LYS A 1 171 ? -7.658 -9.523 -0.202 1.00 86.81 171 LYS A CA 1
ATOM 1371 C C . LYS A 1 171 ? -7.617 -9.725 1.312 1.00 86.81 171 LYS A C 1
ATOM 1373 O O . LYS A 1 171 ? -6.761 -10.462 1.804 1.00 86.81 171 LYS A O 1
ATOM 1378 N N . PRO A 1 172 ? -8.526 -9.077 2.040 1.00 81.25 172 PRO A N 1
ATOM 1379 C CA . PRO A 1 172 ? -8.593 -9.213 3.474 1.00 81.25 172 PRO A CA 1
ATOM 1380 C C . PRO A 1 172 ? -9.088 -10.622 3.804 1.00 81.25 172 PRO A C 1
ATOM 1382 O O . PRO A 1 172 ? -9.976 -11.140 3.131 1.00 81.25 172 PRO A O 1
ATOM 1385 N N . GLU A 1 173 ? -8.503 -11.236 4.824 1.00 71.75 173 GLU A N 1
ATOM 1386 C CA . GLU A 1 173 ? -8.995 -12.507 5.35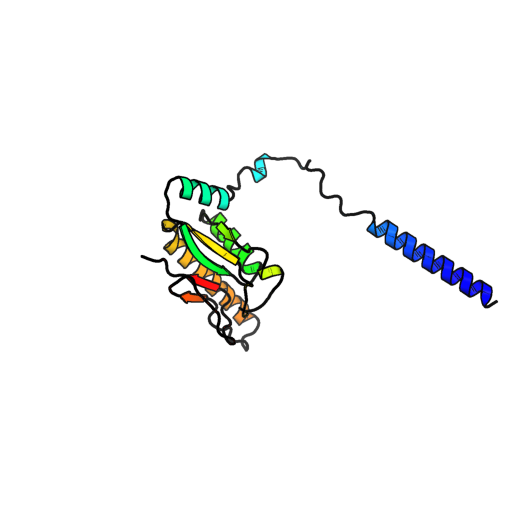5 1.00 71.75 173 GLU A CA 1
ATOM 1387 C C . GLU A 1 173 ? -10.313 -12.257 6.108 1.00 71.75 173 GLU A C 1
ATOM 1389 O O . GLU A 1 173 ? -10.413 -11.284 6.877 1.00 71.75 173 GLU A O 1
ATOM 1394 N N . ASP A 1 174 ? -11.316 -13.096 5.831 1.00 60.62 174 ASP A N 1
ATOM 1395 C CA . ASP A 1 174 ? -12.634 -13.074 6.481 1.00 60.62 174 ASP A CA 1
ATOM 1396 C C . ASP A 1 174 ? -12.517 -13.356 7.990 1.00 60.62 174 ASP A C 1
ATOM 1398 O O . ASP A 1 174 ? -11.839 -14.336 8.376 1.00 60.62 174 ASP A O 1
#

Mean predicted aligned error: 14.6 Å